Protein AF-A0A7M3M0I3-F1 (afdb_monomer_lite)

Secondary structure (DSSP, 8-state):
------SSHHHHHHHHHHHHHHHS-HHHHHHHHHHHHHHHHHHHHHHHHTT--HHHHHT-HHHHHHHHHHHHHHTTSHHHHHHHHHHHHTTT-HHHHHHHHHHHHHHHHH-TTS-HHHHHHHHHHHHHHHHHHHHHTGGGGGTT-HHHHHHHHHHHHHHHHHHT-

Foldseek 3Di:
DDDDDDPDPPPCVVVLVVLLCLLLPPLLLLLLLLLVLLLVLVVVVVVCPVPDDPVRVVPQPLVVQLVVVVVVQVVVVVLVVLLVVLCVVCVNPSNVLSVVLSVLLLCLLQPSPDDSVVSSVSSVVSSCSSNSSSSNSVSSCSRVDVVVSVVSSVVSSVVSVVSND

pLDDT: mean 85.31, std 12.97, range [36.69, 96.69]

Radius of gyration: 20.41 Å; chains: 1; bounding box: 64×30×73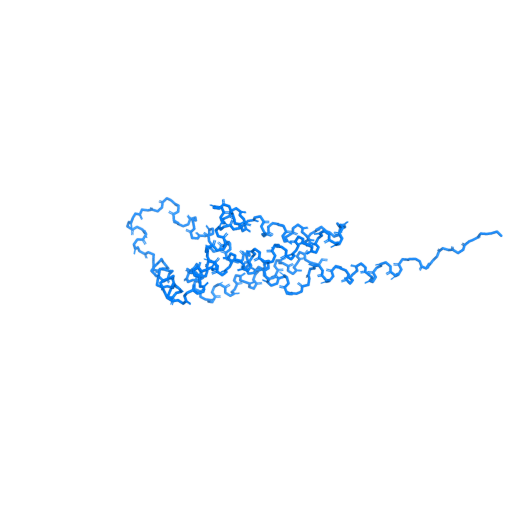 Å

Sequence (165 aa):
MSTGAGAADGFTSAADEAARRATVGTGSGFCHALGMAILMVAEWVRADLDGASAASLASRSYLKDMADRARALAETGWYRDVSELFEAISFDQPRAALWAAVFMALVVRLNRNGPHQVQRVISVAAAVYCVVGAVALLPYTAAPGEFVFLLLLAFCGGIVRAATR

Structure (mmCIF, N/CA/C/O backbone):
data_AF-A0A7M3M0I3-F1
#
_entry.id   AF-A0A7M3M0I3-F1
#
loop_
_atom_site.group_PDB
_atom_site.id
_atom_site.type_symbol
_atom_site.label_atom_id
_atom_site.label_alt_id
_atom_site.label_comp_id
_atom_site.label_asym_id
_atom_site.label_entity_id
_atom_site.label_seq_id
_atom_site.pdbx_PDB_ins_code
_atom_site.Cartn_x
_atom_site.Cartn_y
_atom_site.Cartn_z
_atom_site.occupancy
_atom_site.B_iso_or_equiv
_atom_site.auth_seq_id
_atom_site.auth_comp_id
_atom_site.auth_asym_id
_atom_site.auth_atom_id
_atom_site.pdbx_PDB_model_num
ATOM 1 N N . MET A 1 1 ? 42.727 -5.362 -45.893 1.00 36.69 1 MET A N 1
ATOM 2 C CA . MET A 1 1 ? 42.147 -6.352 -44.960 1.00 36.69 1 MET A CA 1
ATOM 3 C C . MET A 1 1 ? 41.782 -5.636 -43.670 1.00 36.69 1 MET A C 1
ATOM 5 O O . MET A 1 1 ? 42.665 -4.986 -43.139 1.00 36.69 1 MET A O 1
ATOM 9 N N . SER A 1 2 ? 40.517 -5.778 -43.246 1.00 41.91 2 SER A N 1
ATOM 10 C CA . SER A 1 2 ? 39.957 -5.634 -41.882 1.00 41.91 2 SER A CA 1
ATOM 11 C C . SER A 1 2 ? 40.182 -4.350 -41.070 1.00 41.91 2 SER A C 1
ATOM 13 O O . SER A 1 2 ? 41.303 -3.896 -40.938 1.00 41.91 2 SER A O 1
ATOM 15 N N . THR A 1 3 ? 39.219 -3.760 -40.359 1.00 43.78 3 THR A N 1
ATOM 16 C CA . THR A 1 3 ? 37.745 -3.859 -40.258 1.00 43.78 3 THR A CA 1
ATOM 17 C C . THR A 1 3 ? 37.350 -2.716 -39.319 1.00 43.78 3 THR A C 1
ATOM 19 O O . THR A 1 3 ? 37.989 -2.536 -38.285 1.00 43.78 3 THR A O 1
ATOM 22 N N . GLY A 1 4 ? 36.303 -1.963 -39.654 1.00 48.09 4 GLY A N 1
ATOM 23 C CA . GLY A 1 4 ? 35.670 -1.039 -38.717 1.00 48.09 4 GLY A CA 1
ATOM 24 C C . GLY A 1 4 ? 34.997 -1.784 -37.561 1.00 48.09 4 GLY A C 1
ATOM 25 O O . GLY A 1 4 ? 34.332 -2.792 -37.780 1.00 48.09 4 GLY A O 1
ATOM 26 N N . ALA A 1 5 ? 35.161 -1.267 -36.345 1.00 47.00 5 ALA A N 1
ATOM 27 C CA . ALA A 1 5 ? 34.377 -1.629 -35.167 1.00 47.00 5 ALA A CA 1
ATOM 28 C C . ALA A 1 5 ? 34.461 -0.468 -34.163 1.00 47.00 5 ALA A C 1
ATOM 30 O O . ALA A 1 5 ? 35.370 -0.407 -33.345 1.00 47.00 5 ALA A O 1
ATOM 31 N N . GLY A 1 6 ? 33.559 0.508 -34.279 1.00 44.25 6 GLY A N 1
ATOM 32 C CA . GLY A 1 6 ? 33.551 1.668 -33.378 1.00 44.25 6 GLY A CA 1
ATOM 33 C C . GLY A 1 6 ? 32.228 2.429 -33.305 1.00 44.25 6 GLY A C 1
ATOM 34 O O . GLY A 1 6 ? 32.227 3.583 -32.902 1.00 44.25 6 GLY A O 1
ATOM 35 N N . ALA A 1 7 ? 31.107 1.828 -33.720 1.00 46.00 7 ALA A N 1
ATOM 36 C CA . ALA A 1 7 ? 29.828 2.542 -33.837 1.00 46.00 7 ALA A CA 1
ATOM 37 C C . ALA A 1 7 ? 28.606 1.791 -33.265 1.00 46.00 7 ALA A C 1
ATOM 39 O O . ALA A 1 7 ? 27.478 2.183 -33.544 1.00 46.00 7 ALA A O 1
ATOM 40 N N . ALA A 1 8 ? 28.800 0.722 -32.481 1.00 49.06 8 ALA A N 1
ATOM 41 C CA . ALA A 1 8 ? 27.690 -0.091 -31.960 1.00 49.06 8 ALA A CA 1
ATOM 42 C C . ALA A 1 8 ? 27.250 0.261 -30.522 1.00 49.06 8 ALA A C 1
ATOM 44 O O . ALA A 1 8 ? 26.116 -0.036 -30.158 1.00 49.06 8 ALA A O 1
ATOM 45 N N . ASP A 1 9 ? 28.078 0.950 -29.729 1.00 50.94 9 ASP A N 1
ATOM 46 C CA . ASP A 1 9 ? 27.803 1.149 -28.292 1.00 50.94 9 ASP A CA 1
ATOM 47 C C . ASP A 1 9 ? 26.854 2.324 -27.975 1.00 50.94 9 ASP A C 1
ATOM 49 O O . ASP A 1 9 ? 26.324 2.430 -26.870 1.00 50.94 9 ASP A O 1
ATOM 53 N N . GLY A 1 10 ? 26.601 3.220 -28.936 1.00 48.44 10 GLY A N 1
ATOM 54 C CA . GLY A 1 10 ? 25.776 4.417 -28.714 1.00 48.44 10 GLY A CA 1
ATOM 55 C C . GLY A 1 10 ? 24.265 4.211 -28.887 1.00 48.44 10 GLY A C 1
ATOM 56 O O . GLY A 1 10 ? 23.476 4.949 -28.301 1.00 48.44 10 GLY A O 1
ATOM 57 N N . PHE A 1 11 ? 23.845 3.224 -29.686 1.00 47.19 11 PHE A N 1
ATOM 58 C CA . PHE A 1 11 ? 22.437 3.047 -30.071 1.00 47.19 11 PHE A CA 1
ATOM 59 C C . PHE A 1 11 ? 21.668 2.110 -29.126 1.00 47.19 11 PHE A C 1
ATOM 61 O O . PHE A 1 11 ? 20.494 2.347 -28.843 1.00 47.19 11 PHE A O 1
ATOM 68 N N . THR A 1 12 ? 22.340 1.093 -28.578 1.00 55.44 12 THR A N 1
ATOM 69 C CA . THR A 1 12 ? 21.809 0.202 -27.531 1.00 55.44 12 THR A CA 1
ATOM 70 C C . THR A 1 12 ? 21.541 0.974 -26.242 1.00 55.44 12 THR A C 1
ATOM 72 O O . THR A 1 12 ? 20.434 0.933 -25.722 1.00 55.44 12 THR A O 1
ATOM 75 N N . SER A 1 13 ? 22.483 1.822 -25.826 1.00 67.31 13 SER A N 1
ATOM 76 C CA . SER A 1 13 ? 22.368 2.701 -24.654 1.00 67.31 13 SER A CA 1
ATOM 77 C C . SER A 1 13 ? 21.064 3.518 -24.610 1.00 67.31 13 SER A C 1
ATOM 79 O O . SER A 1 13 ? 20.335 3.472 -23.621 1.00 67.31 13 SER A O 1
ATOM 81 N N . ALA A 1 14 ? 20.715 4.230 -25.687 1.00 72.50 14 ALA A N 1
ATOM 82 C CA . ALA A 1 14 ? 19.534 5.098 -25.695 1.00 72.50 14 ALA A CA 1
ATOM 83 C C . ALA A 1 14 ? 18.206 4.319 -25.752 1.00 72.50 14 ALA A C 1
ATOM 85 O O . ALA A 1 14 ? 17.223 4.727 -25.124 1.00 72.50 14 ALA A O 1
ATOM 86 N N . ALA A 1 15 ? 18.168 3.205 -26.490 1.00 70.44 15 ALA A N 1
ATOM 87 C CA . ALA A 1 15 ? 16.997 2.335 -26.574 1.00 70.44 15 ALA A CA 1
ATOM 88 C C . ALA A 1 15 ? 16.747 1.592 -25.250 1.00 70.44 15 ALA A C 1
ATOM 90 O O . ALA A 1 15 ? 15.603 1.533 -24.791 1.00 70.44 15 ALA A O 1
ATOM 91 N N . ASP A 1 16 ? 17.809 1.121 -24.596 1.00 70.56 16 ASP A N 1
ATOM 92 C CA . ASP A 1 16 ? 17.760 0.449 -23.294 1.00 70.56 16 ASP A CA 1
ATOM 93 C C . ASP A 1 16 ? 17.349 1.429 -22.182 1.00 70.56 16 ASP A C 1
ATOM 95 O O . ASP A 1 16 ? 16.512 1.115 -21.331 1.00 70.56 16 ASP A O 1
ATOM 99 N N . GLU A 1 17 ? 17.850 2.667 -22.224 1.00 73.75 17 GLU A N 1
ATOM 100 C CA . GLU A 1 17 ? 17.458 3.754 -21.318 1.00 73.75 17 GLU A CA 1
ATOM 101 C C . GLU A 1 17 ? 15.968 4.122 -21.487 1.00 73.75 17 GLU A C 1
ATOM 103 O O . GLU A 1 17 ? 15.247 4.311 -20.500 1.00 73.75 17 GLU A O 1
ATOM 108 N N . ALA A 1 18 ? 15.470 4.184 -22.727 1.00 74.38 18 ALA A N 1
ATOM 109 C CA . ALA A 1 18 ? 14.061 4.443 -23.024 1.00 74.38 18 ALA A CA 1
ATOM 110 C C . ALA A 1 18 ? 13.150 3.279 -22.589 1.00 74.38 18 ALA A C 1
ATOM 112 O O . ALA A 1 18 ? 12.114 3.508 -21.954 1.00 74.38 18 ALA A O 1
ATOM 113 N N . ALA A 1 19 ? 13.553 2.033 -22.857 1.00 69.25 19 ALA A N 1
ATOM 114 C CA . ALA A 1 19 ? 12.849 0.828 -22.418 1.00 69.25 19 ALA A CA 1
ATOM 115 C C . ALA A 1 19 ? 12.804 0.725 -20.884 1.00 69.25 19 ALA A C 1
ATOM 117 O O . ALA A 1 19 ? 11.769 0.377 -20.298 1.00 69.25 19 ALA A O 1
ATOM 118 N N . ARG A 1 20 ? 13.890 1.119 -20.212 1.00 73.31 20 ARG A N 1
ATOM 119 C CA . ARG A 1 20 ? 13.947 1.234 -18.755 1.00 73.31 20 ARG A CA 1
ATOM 120 C C . ARG A 1 20 ? 12.984 2.304 -18.252 1.00 73.31 20 ARG A C 1
ATOM 122 O O . ARG A 1 20 ? 12.140 1.991 -17.419 1.00 73.31 20 ARG A O 1
ATOM 129 N N . ARG A 1 21 ? 13.000 3.528 -18.792 1.00 74.69 21 ARG A N 1
ATOM 130 C CA . ARG A 1 21 ? 12.041 4.585 -18.394 1.00 74.69 21 ARG A CA 1
ATOM 131 C C . ARG A 1 21 ? 10.581 4.170 -18.569 1.00 74.69 21 ARG A C 1
ATOM 133 O O . ARG A 1 21 ? 9.755 4.535 -17.737 1.00 74.69 21 ARG A O 1
ATOM 140 N N . ALA A 1 22 ? 10.262 3.385 -19.596 1.00 70.06 22 ALA A N 1
ATOM 141 C CA . ALA A 1 22 ? 8.919 2.834 -19.785 1.00 70.06 22 ALA A CA 1
ATOM 142 C C . ALA A 1 22 ? 8.542 1.771 -18.729 1.00 70.06 22 ALA A C 1
ATOM 144 O O . ALA A 1 22 ? 7.363 1.593 -18.427 1.00 70.06 22 ALA A O 1
ATOM 145 N N . THR A 1 23 ? 9.531 1.080 -18.159 1.00 70.12 23 THR A N 1
ATOM 146 C CA . THR A 1 23 ? 9.371 0.004 -17.165 1.00 70.12 23 THR A CA 1
ATOM 147 C C . THR A 1 23 ? 9.271 0.532 -15.731 1.00 70.12 23 THR A C 1
ATOM 149 O O . THR A 1 23 ? 8.455 0.051 -14.943 1.00 70.12 23 THR A O 1
ATOM 152 N N . VAL A 1 24 ? 10.079 1.541 -15.392 1.00 71.75 24 VAL A N 1
ATOM 153 C CA . VAL A 1 24 ? 10.179 2.143 -14.046 1.00 71.75 24 VAL A CA 1
ATOM 154 C C . VAL A 1 24 ? 9.658 3.585 -13.998 1.00 71.75 24 VAL A C 1
ATOM 156 O O . VAL A 1 24 ? 10.045 4.375 -13.138 1.00 71.75 24 VAL A O 1
ATOM 159 N N . GLY A 1 25 ? 8.785 3.944 -14.940 1.00 75.31 25 GLY A N 1
ATOM 160 C CA . GLY A 1 25 ? 8.286 5.306 -15.112 1.00 75.31 25 GLY A CA 1
ATOM 161 C C . GLY A 1 25 ? 7.576 5.866 -13.877 1.00 75.31 25 GLY A C 1
ATOM 162 O O . GLY A 1 25 ? 7.069 5.122 -13.031 1.00 75.31 25 GLY A O 1
ATOM 163 N N . THR A 1 26 ? 7.496 7.198 -13.807 1.00 75.81 26 THR A N 1
ATOM 164 C CA . THR A 1 26 ? 6.997 7.968 -12.654 1.00 75.81 26 THR A CA 1
ATOM 165 C C . THR A 1 26 ? 5.638 7.487 -12.136 1.00 75.81 26 THR A C 1
ATOM 167 O O . THR A 1 26 ? 5.459 7.384 -10.926 1.00 75.81 26 THR A O 1
ATOM 170 N N . GLY A 1 27 ? 4.705 7.127 -13.029 1.00 80.19 27 GLY A N 1
ATOM 171 C CA . GLY A 1 27 ? 3.374 6.637 -12.645 1.00 80.19 27 GLY A CA 1
ATOM 172 C C . GLY A 1 27 ? 3.419 5.322 -11.861 1.00 80.19 27 GLY A C 1
ATOM 173 O O . GLY A 1 27 ? 2.867 5.234 -10.767 1.00 80.19 27 GLY A O 1
ATOM 174 N N . SER A 1 28 ? 4.150 4.322 -12.368 1.00 83.94 28 SER A N 1
ATOM 175 C CA . SER A 1 28 ? 4.347 3.053 -11.650 1.00 83.94 28 SER A CA 1
ATOM 176 C C . SER A 1 28 ? 5.087 3.268 -10.325 1.00 83.94 28 SER A C 1
ATOM 178 O O . SER A 1 28 ? 4.713 2.685 -9.315 1.00 83.94 28 SER A O 1
ATOM 180 N N . GLY A 1 29 ? 6.077 4.170 -10.299 1.00 87.31 29 GLY A N 1
ATOM 181 C CA . GLY A 1 29 ? 6.820 4.514 -9.086 1.00 87.31 29 GLY A CA 1
ATOM 182 C C . GLY A 1 29 ? 5.940 5.080 -7.978 1.00 87.31 29 GLY A C 1
ATOM 183 O O . GLY A 1 29 ? 6.068 4.661 -6.831 1.00 87.31 29 GLY A O 1
ATOM 184 N N . PHE A 1 30 ? 5.009 5.973 -8.319 1.00 90.94 30 PHE A N 1
ATOM 185 C CA . PHE A 1 30 ? 4.037 6.482 -7.354 1.00 90.94 30 PHE A CA 1
ATOM 186 C C . PHE A 1 30 ? 3.141 5.365 -6.804 1.00 90.94 30 PHE A C 1
ATOM 188 O O . PHE A 1 30 ? 2.974 5.263 -5.592 1.00 90.94 30 PHE A O 1
ATOM 195 N N . CYS A 1 31 ? 2.633 4.485 -7.674 1.00 93.44 31 CYS A N 1
ATOM 196 C CA . CYS A 1 31 ? 1.804 3.350 -7.261 1.00 93.44 31 CYS A CA 1
ATOM 197 C C . CYS A 1 31 ? 2.549 2.438 -6.277 1.00 93.44 31 CYS A C 1
ATOM 199 O O . CYS A 1 31 ? 2.008 2.065 -5.241 1.00 93.44 31 CYS A O 1
ATOM 201 N N . HIS A 1 32 ? 3.811 2.116 -6.563 1.00 93.94 32 HIS A N 1
ATOM 202 C CA . HIS A 1 32 ? 4.628 1.278 -5.684 1.00 93.94 32 HIS A CA 1
ATOM 203 C C . HIS A 1 32 ? 4.953 1.962 -4.355 1.00 93.94 32 HIS A C 1
ATOM 205 O O . HIS A 1 32 ? 4.922 1.305 -3.319 1.00 93.94 32 HIS A O 1
ATOM 211 N N . ALA A 1 33 ? 5.210 3.274 -4.360 1.00 94.44 33 ALA A N 1
ATOM 212 C CA . ALA A 1 33 ? 5.403 4.045 -3.133 1.00 94.44 33 ALA A CA 1
ATOM 213 C C . ALA A 1 33 ? 4.134 4.065 -2.270 1.00 94.44 33 ALA A C 1
ATOM 215 O O . ALA A 1 33 ? 4.219 3.893 -1.057 1.00 94.44 33 ALA A O 1
ATOM 216 N N . LEU A 1 34 ? 2.966 4.209 -2.899 1.00 95.12 34 LEU A N 1
ATOM 217 C CA . LEU A 1 34 ? 1.672 4.159 -2.226 1.00 95.12 34 LEU A CA 1
ATOM 218 C C . LEU A 1 34 ? 1.418 2.786 -1.586 1.00 95.12 34 LEU A C 1
ATOM 220 O O . LEU A 1 34 ? 1.085 2.714 -0.404 1.00 95.12 34 LEU A O 1
ATOM 224 N N . GLY A 1 35 ? 1.646 1.701 -2.333 1.00 94.12 35 GLY A N 1
ATOM 225 C CA . GLY A 1 35 ? 1.521 0.337 -1.810 1.00 94.12 35 GLY A CA 1
ATOM 226 C C . GLY A 1 35 ? 2.530 0.017 -0.701 1.00 94.12 35 GLY A C 1
ATOM 227 O O . GLY A 1 35 ? 2.210 -0.706 0.236 1.00 94.12 35 GLY A O 1
ATOM 228 N N . MET A 1 36 ? 3.734 0.587 -0.757 1.00 95.56 36 MET A N 1
ATOM 229 C CA . MET A 1 36 ? 4.721 0.453 0.316 1.00 95.56 36 MET A CA 1
ATOM 230 C C . MET A 1 36 ? 4.302 1.222 1.574 1.00 95.56 36 MET A C 1
ATOM 232 O O . MET A 1 36 ? 4.375 0.674 2.671 1.00 95.56 36 MET A O 1
ATOM 236 N N . ALA A 1 37 ? 3.825 2.460 1.426 1.00 96.12 37 ALA A N 1
ATOM 237 C CA . ALA A 1 37 ? 3.381 3.276 2.552 1.00 96.12 37 ALA A CA 1
ATOM 238 C C . ALA A 1 37 ? 2.210 2.613 3.289 1.00 96.12 37 ALA A C 1
ATOM 240 O O . ALA A 1 37 ? 2.256 2.469 4.510 1.00 96.12 37 ALA A O 1
ATOM 241 N N . ILE A 1 38 ? 1.191 2.144 2.560 1.00 95.50 38 ILE A N 1
ATOM 242 C CA . ILE A 1 38 ? 0.032 1.499 3.186 1.00 95.50 38 ILE A CA 1
ATOM 243 C C . ILE A 1 38 ? 0.397 0.161 3.846 1.00 95.50 38 ILE A C 1
ATOM 245 O O . ILE A 1 38 ? -0.114 -0.143 4.922 1.00 95.50 38 ILE A O 1
ATOM 249 N N . LEU A 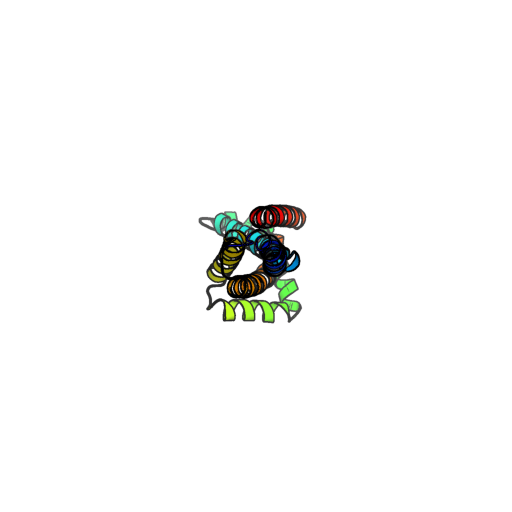1 39 ? 1.336 -0.596 3.264 1.00 95.62 39 LEU A N 1
ATOM 250 C CA . LEU A 1 39 ? 1.863 -1.825 3.856 1.00 95.62 39 LEU A CA 1
ATOM 251 C C . LEU A 1 39 ? 2.568 -1.546 5.188 1.00 95.62 39 LEU A C 1
ATOM 253 O O . LEU A 1 39 ? 2.333 -2.251 6.166 1.00 95.62 39 LEU A O 1
ATOM 257 N N . MET A 1 40 ? 3.402 -0.504 5.246 1.00 95.56 40 MET A N 1
ATOM 258 C CA . MET A 1 40 ? 4.095 -0.112 6.477 1.00 95.56 40 MET A CA 1
ATOM 259 C C . MET A 1 40 ? 3.115 0.301 7.576 1.00 95.56 40 MET A C 1
ATOM 261 O O . MET A 1 40 ? 3.295 -0.094 8.725 1.00 95.56 40 MET A O 1
ATOM 265 N N . VAL A 1 41 ? 2.061 1.047 7.232 1.00 94.81 41 VAL A N 1
ATOM 266 C CA . VAL A 1 41 ? 1.011 1.401 8.198 1.00 94.81 41 VAL A CA 1
ATOM 267 C C . VAL A 1 41 ? 0.271 0.155 8.679 1.00 94.81 41 VAL A C 1
ATOM 269 O O . VAL A 1 41 ? 0.078 -0.005 9.881 1.00 94.81 41 VAL A O 1
ATOM 272 N N . ALA A 1 42 ? -0.106 -0.748 7.771 1.00 93.75 42 ALA A N 1
ATOM 273 C CA . ALA A 1 42 ? -0.795 -1.984 8.129 1.00 93.75 42 ALA A CA 1
ATOM 274 C C . ALA A 1 42 ? 0.048 -2.876 9.055 1.00 93.75 42 ALA A C 1
ATOM 276 O O . ALA A 1 42 ? -0.470 -3.407 10.038 1.00 93.75 42 ALA A O 1
ATOM 277 N N . GLU A 1 43 ? 1.351 -3.003 8.792 1.00 95.19 43 GLU A N 1
ATOM 278 C CA . GLU A 1 43 ? 2.271 -3.756 9.652 1.00 95.19 43 GLU A CA 1
ATOM 279 C C . GLU A 1 43 ? 2.530 -3.061 10.991 1.00 95.19 43 GLU A C 1
ATOM 281 O O . GLU A 1 43 ? 2.629 -3.747 12.006 1.00 95.19 43 GLU A O 1
ATOM 286 N N . TRP A 1 44 ? 2.589 -1.727 11.025 1.00 93.62 44 TRP A N 1
ATOM 287 C CA . TRP A 1 44 ? 2.689 -0.977 12.278 1.00 93.62 44 TRP A CA 1
ATOM 288 C C . TRP A 1 44 ? 1.453 -1.186 13.155 1.00 93.62 44 TRP A C 1
ATOM 290 O O . TRP A 1 44 ? 1.601 -1.566 14.315 1.00 93.62 44 TRP A O 1
ATOM 300 N N . VAL A 1 45 ? 0.246 -1.023 12.594 1.00 92.00 45 VAL A N 1
ATOM 301 C CA . VAL A 1 45 ? -1.008 -1.298 13.315 1.00 92.00 45 VAL A CA 1
ATOM 302 C C . VAL A 1 45 ? -1.002 -2.738 13.817 1.00 92.00 45 VAL A C 1
ATOM 304 O O . VAL A 1 45 ? -1.264 -2.980 14.988 1.00 92.00 45 VAL A O 1
ATOM 307 N N . ARG A 1 46 ? -0.642 -3.709 12.971 1.00 91.06 46 ARG A N 1
ATOM 308 C CA . ARG A 1 46 ? -0.579 -5.117 13.381 1.00 91.06 46 ARG A CA 1
ATOM 309 C C . ARG A 1 46 ? 0.393 -5.335 14.542 1.00 91.06 46 ARG A C 1
ATOM 311 O O . ARG A 1 46 ? 0.040 -6.037 15.479 1.00 91.06 46 ARG A O 1
ATOM 318 N N . ALA A 1 47 ? 1.594 -4.765 14.476 1.00 90.06 47 ALA A N 1
ATOM 319 C CA . ALA A 1 47 ? 2.601 -4.898 15.525 1.00 90.06 47 ALA A CA 1
ATOM 320 C C . ALA A 1 47 ? 2.172 -4.230 16.841 1.00 90.06 47 ALA A C 1
ATOM 322 O O . ALA A 1 47 ? 2.488 -4.744 17.905 1.00 90.06 47 ALA A O 1
ATOM 323 N N . ASP A 1 48 ? 1.437 -3.119 16.775 1.00 89.00 48 ASP A N 1
ATOM 324 C CA . ASP A 1 48 ? 0.878 -2.453 17.955 1.00 89.00 48 ASP A CA 1
ATOM 325 C C . ASP A 1 48 ? -0.280 -3.252 18.582 1.00 89.00 48 ASP A C 1
ATOM 327 O O . ASP A 1 48 ? -0.446 -3.281 19.802 1.00 89.00 48 ASP A O 1
ATOM 331 N N . LEU A 1 49 ? -1.081 -3.931 17.758 1.00 88.94 49 LEU A N 1
ATOM 332 C CA . LEU A 1 49 ? -2.158 -4.805 18.226 1.00 88.94 49 LEU A CA 1
ATOM 333 C C . LEU A 1 49 ? -1.642 -6.133 18.799 1.00 88.94 49 LEU A C 1
ATOM 335 O O . LEU A 1 49 ? -2.310 -6.735 19.642 1.00 88.94 49 LEU A O 1
ATOM 339 N N . ASP A 1 50 ? -0.475 -6.594 18.356 1.00 90.06 50 ASP A N 1
ATOM 340 C CA . ASP A 1 50 ? 0.111 -7.859 18.788 1.00 90.06 50 ASP A CA 1
ATOM 341 C C . ASP A 1 50 ? 0.480 -7.810 20.283 1.00 90.06 50 ASP A C 1
ATOM 343 O O . ASP A 1 50 ? 1.245 -6.961 20.736 1.00 90.06 50 ASP A O 1
ATOM 347 N N . GLY A 1 51 ? -0.112 -8.701 21.083 1.00 76.88 51 GLY A N 1
ATOM 348 C CA . GLY A 1 51 ? 0.083 -8.737 22.539 1.00 76.88 51 GLY A CA 1
ATOM 349 C C . GLY A 1 51 ? -0.634 -7.637 23.339 1.00 76.88 51 GLY A C 1
ATOM 350 O O . GLY A 1 51 ? -0.440 -7.546 24.554 1.00 76.88 51 GLY A O 1
ATOM 351 N N . ALA A 1 52 ? -1.482 -6.816 22.711 1.00 83.88 52 ALA A N 1
ATOM 352 C CA . ALA A 1 52 ? -2.241 -5.780 23.405 1.00 83.88 52 ALA A CA 1
ATOM 353 C C . ALA A 1 52 ? -3.399 -6.351 24.248 1.00 83.88 52 ALA A C 1
ATOM 355 O O . ALA A 1 52 ? -4.184 -7.181 23.793 1.00 83.88 52 ALA A O 1
ATOM 356 N N . SER A 1 53 ? -3.568 -5.847 25.474 1.00 84.19 53 SER A N 1
ATOM 357 C CA . SER A 1 53 ? -4.737 -6.165 26.305 1.00 84.19 53 SER A CA 1
ATOM 358 C C . SER A 1 53 ? -5.985 -5.393 25.854 1.00 84.19 53 SER A C 1
ATOM 360 O O . SER A 1 53 ? -5.886 -4.306 25.285 1.00 84.19 53 SER A O 1
ATOM 362 N N . ALA A 1 54 ? -7.182 -5.897 26.179 1.00 76.88 54 ALA A N 1
ATOM 363 C CA . ALA A 1 54 ? -8.448 -5.229 25.849 1.00 76.88 54 ALA A CA 1
ATOM 364 C C . ALA A 1 54 ? -8.537 -3.786 26.395 1.00 76.88 54 ALA A C 1
ATOM 366 O O . ALA A 1 54 ? -9.020 -2.888 25.708 1.00 76.88 54 ALA A O 1
ATOM 367 N N . ALA A 1 55 ? -8.010 -3.542 27.601 1.00 77.25 55 ALA A N 1
ATOM 368 C CA . ALA A 1 55 ? -7.944 -2.203 28.188 1.00 77.25 55 ALA A CA 1
ATOM 369 C C . ALA A 1 55 ? -6.997 -1.271 27.409 1.00 77.25 55 ALA A C 1
ATOM 371 O O . ALA A 1 55 ? -7.306 -0.100 27.200 1.00 77.25 55 ALA A O 1
ATOM 372 N N . SER A 1 56 ? -5.866 -1.7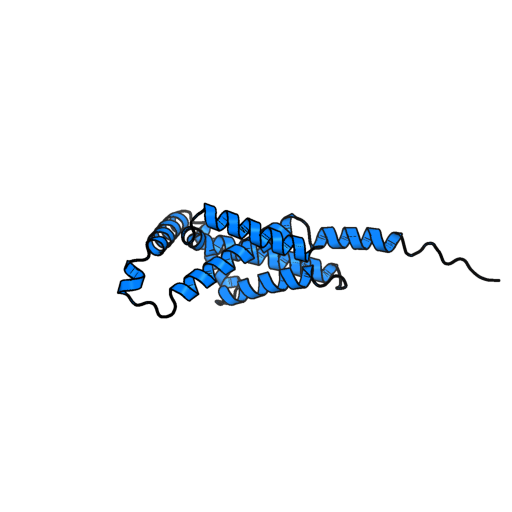99 26.931 1.00 79.94 56 SER A N 1
ATOM 373 C CA . SER A 1 56 ? -4.921 -1.059 26.090 1.00 79.94 56 SER A CA 1
ATOM 374 C C . SER A 1 56 ? -5.522 -0.731 24.717 1.00 79.94 56 SER A C 1
ATOM 376 O O . SER A 1 56 ? -5.359 0.384 24.226 1.00 79.94 56 SER A O 1
ATOM 378 N N . LEU A 1 57 ? -6.275 -1.652 24.110 1.00 80.69 57 LEU A N 1
ATOM 379 C CA . LEU A 1 57 ? -6.985 -1.410 22.848 1.00 80.69 57 LEU A CA 1
ATOM 380 C C . LEU A 1 57 ? -8.013 -0.280 22.970 1.00 80.69 57 LEU A C 1
ATOM 382 O O . LEU A 1 57 ? -8.046 0.599 22.115 1.00 80.69 57 LEU A O 1
ATOM 386 N N . ALA A 1 58 ? -8.786 -0.246 24.059 1.00 77.62 58 ALA A N 1
ATOM 387 C CA . ALA A 1 58 ? -9.790 0.795 24.290 1.00 77.62 58 ALA A CA 1
ATOM 388 C C . ALA A 1 58 ? -9.197 2.215 24.395 1.00 77.62 58 ALA A C 1
ATOM 390 O O . ALA A 1 58 ? -9.884 3.190 24.100 1.00 77.62 58 ALA A O 1
ATOM 391 N N . SER A 1 59 ? -7.924 2.340 24.789 1.00 81.31 59 SER A N 1
ATOM 392 C CA . SER A 1 59 ? -7.232 3.634 24.885 1.00 81.31 59 SER A CA 1
ATOM 393 C C . SER A 1 59 ? -6.676 4.171 23.557 1.00 81.31 59 SER A C 1
ATOM 395 O O . SER A 1 59 ? -6.262 5.328 23.494 1.00 81.31 59 SER A O 1
ATOM 397 N N . ARG A 1 60 ? -6.667 3.370 22.483 1.00 84.75 60 ARG A N 1
ATOM 398 C CA . ARG A 1 60 ? -6.117 3.769 21.179 1.00 84.75 60 ARG A CA 1
ATOM 399 C C . ARG A 1 60 ? -7.154 4.542 20.369 1.00 84.75 60 ARG A C 1
ATOM 401 O O . ARG A 1 60 ? -8.000 3.951 19.702 1.00 84.75 60 ARG A O 1
ATOM 408 N N . SER A 1 61 ? -7.059 5.870 20.381 1.00 86.62 61 SER A N 1
ATOM 409 C CA . SER A 1 61 ? -7.972 6.751 19.634 1.00 86.62 61 SER A CA 1
ATOM 410 C C . SER A 1 61 ? -7.996 6.456 18.132 1.00 86.62 61 SER A C 1
ATOM 412 O O . SER A 1 61 ? -9.058 6.473 17.520 1.00 86.62 61 SER A O 1
ATOM 414 N N . TYR A 1 62 ? -6.848 6.087 17.561 1.00 88.00 62 TYR A N 1
ATOM 415 C CA . TYR A 1 62 ? -6.712 5.829 16.131 1.00 88.00 62 TYR A CA 1
ATOM 416 C C . TYR A 1 62 ? -7.573 4.647 15.644 1.00 88.00 62 TYR A C 1
ATOM 418 O O . TYR A 1 62 ? -7.986 4.624 14.488 1.00 88.00 62 TYR A O 1
ATOM 426 N N . LEU A 1 63 ? -7.889 3.673 16.514 1.00 90.38 63 LEU A N 1
ATOM 427 C CA . LEU A 1 63 ? -8.764 2.546 16.164 1.00 90.38 63 LEU A CA 1
ATOM 428 C C . LEU A 1 63 ? -10.203 3.001 15.933 1.00 90.38 63 LEU A C 1
ATOM 430 O O . LEU A 1 63 ? -10.886 2.477 15.052 1.00 90.38 63 LEU A O 1
ATOM 434 N N . LYS A 1 64 ? -10.655 3.999 16.701 1.00 90.88 64 LYS A N 1
ATOM 435 C CA . LYS A 1 64 ? -11.952 4.635 16.481 1.00 90.88 64 LYS A CA 1
ATOM 436 C C . LYS A 1 64 ? -11.959 5.357 15.135 1.00 90.88 64 LYS A C 1
ATOM 438 O O . LYS A 1 64 ? -12.868 5.132 14.345 1.00 90.88 64 LYS A O 1
ATOM 443 N N . ASP A 1 65 ? -10.920 6.137 14.848 1.00 91.81 65 ASP A N 1
ATOM 444 C CA . ASP A 1 65 ? -10.815 6.893 13.595 1.00 91.81 65 ASP A CA 1
ATOM 445 C C . ASP A 1 65 ? -10.770 5.964 12.368 1.00 91.81 65 ASP A C 1
ATOM 447 O O . ASP A 1 65 ? -11.430 6.219 11.359 1.00 91.81 65 ASP A O 1
ATOM 451 N N . MET A 1 66 ? -10.057 4.835 12.470 1.00 93.12 66 MET A N 1
ATOM 452 C CA . MET A 1 66 ? -10.067 3.776 11.454 1.00 93.12 66 MET A CA 1
ATOM 453 C C . MET A 1 66 ? -11.468 3.187 11.255 1.00 93.12 66 MET A C 1
ATOM 455 O O . MET A 1 66 ? -11.905 3.028 10.115 1.00 93.12 66 MET A O 1
ATOM 459 N N . ALA A 1 67 ? -12.178 2.864 12.340 1.00 91.56 67 ALA A N 1
ATOM 460 C CA . ALA A 1 67 ? -13.521 2.290 12.272 1.00 91.56 67 ALA A CA 1
ATOM 461 C C . ALA A 1 67 ? -14.540 3.274 11.677 1.00 91.56 67 ALA A C 1
ATOM 463 O O . ALA A 1 67 ? -15.357 2.887 10.840 1.00 91.56 67 ALA A O 1
ATOM 464 N N . ASP A 1 68 ? -14.471 4.546 12.065 1.00 92.56 68 ASP A N 1
ATOM 465 C CA . ASP A 1 68 ? -15.344 5.595 11.543 1.00 92.56 68 ASP A CA 1
ATOM 466 C C . ASP A 1 68 ? -15.069 5.841 10.050 1.00 92.56 68 ASP A C 1
ATOM 468 O O . ASP A 1 68 ? -16.009 5.918 9.254 1.00 92.56 68 ASP A O 1
ATOM 472 N N . ARG A 1 69 ? -13.796 5.837 9.626 1.00 91.62 69 ARG A N 1
ATOM 473 C CA . ARG A 1 69 ? -13.430 5.925 8.201 1.00 91.62 69 ARG A CA 1
ATOM 474 C C . ARG A 1 69 ? -13.878 4.692 7.410 1.00 91.62 69 ARG A C 1
ATOM 476 O O . ARG A 1 69 ? -14.364 4.846 6.293 1.00 91.62 69 ARG A O 1
ATOM 483 N N . ALA A 1 70 ? -13.770 3.488 7.974 1.00 91.06 70 ALA A N 1
ATOM 484 C CA . ALA A 1 70 ? -14.259 2.266 7.332 1.00 91.06 70 ALA A CA 1
ATOM 485 C C . ALA A 1 70 ? -15.780 2.297 7.111 1.00 91.06 70 ALA A C 1
ATOM 487 O O . ALA A 1 70 ? -16.243 1.938 6.030 1.00 91.06 70 ALA A O 1
ATOM 488 N N . ARG A 1 71 ? -16.554 2.775 8.095 1.00 91.81 71 ARG A N 1
ATOM 489 C CA . ARG A 1 71 ? -18.011 2.946 7.960 1.00 91.81 71 ARG A CA 1
ATOM 490 C C . ARG A 1 71 ? -18.365 3.948 6.866 1.00 91.81 71 ARG A C 1
ATOM 492 O O . ARG A 1 71 ? -19.153 3.617 5.989 1.00 91.81 71 ARG A O 1
ATOM 499 N N . ALA A 1 72 ? -17.731 5.121 6.876 1.00 92.25 72 ALA A N 1
ATOM 500 C CA . ALA A 1 72 ? -17.964 6.146 5.861 1.00 92.25 72 ALA A CA 1
ATOM 501 C C . ALA A 1 72 ? -17.647 5.641 4.441 1.00 92.25 72 ALA A C 1
ATOM 503 O O . ALA A 1 72 ? -18.363 5.946 3.492 1.00 92.25 72 ALA A O 1
ATOM 504 N N . LEU A 1 73 ? -16.593 4.833 4.286 1.00 92.31 73 LEU A N 1
ATOM 505 C CA . LEU A 1 73 ? -16.245 4.223 3.002 1.00 92.31 73 LEU A CA 1
ATOM 506 C C . LEU A 1 73 ? -17.237 3.129 2.589 1.00 92.31 73 LEU A C 1
ATOM 508 O O . LEU A 1 73 ? -17.603 3.062 1.415 1.00 92.31 73 LEU A O 1
ATOM 512 N N . ALA A 1 74 ? -17.721 2.311 3.526 1.00 88.69 74 ALA A N 1
ATOM 513 C CA . ALA A 1 74 ? -18.701 1.263 3.244 1.00 88.69 74 ALA A CA 1
ATOM 514 C C . ALA A 1 74 ? -20.019 1.812 2.661 1.00 88.69 74 ALA A C 1
ATOM 516 O O . ALA A 1 74 ? -20.651 1.144 1.844 1.00 88.69 74 ALA A O 1
ATOM 517 N N . GLU A 1 75 ? -20.403 3.043 3.009 1.00 88.81 75 GLU A N 1
ATOM 518 C CA . GLU A 1 75 ? -21.600 3.713 2.477 1.00 88.81 75 GLU A CA 1
ATOM 519 C C . GLU A 1 75 ? -21.491 4.085 0.985 1.00 88.81 75 GLU A C 1
ATOM 521 O O . GLU A 1 75 ? -22.502 4.328 0.330 1.00 88.81 75 GLU A O 1
ATOM 526 N N . THR A 1 76 ? -20.283 4.101 0.411 1.00 85.88 76 THR A N 1
ATOM 527 C CA . THR A 1 76 ? -20.048 4.580 -0.965 1.00 85.88 76 THR A CA 1
ATOM 528 C C . THR A 1 76 ? -20.230 3.522 -2.060 1.00 85.88 76 THR A C 1
ATOM 530 O O . THR A 1 76 ? -20.172 3.853 -3.246 1.00 85.88 76 THR A O 1
ATOM 533 N N . GLY A 1 77 ? -20.448 2.253 -1.698 1.00 84.81 77 GLY A N 1
ATOM 534 C CA . GLY A 1 77 ? -20.634 1.128 -2.626 1.00 84.81 77 GLY A CA 1
ATOM 535 C C . GLY A 1 77 ? -19.347 0.667 -3.322 1.00 84.81 77 GLY A C 1
ATOM 536 O O . GLY A 1 77 ? -18.973 -0.493 -3.190 1.00 84.81 77 GLY A O 1
ATOM 537 N N . TRP A 1 78 ? -18.622 1.576 -3.983 1.00 92.25 78 TRP A N 1
ATOM 538 C CA . TRP A 1 78 ? -17.407 1.255 -4.748 1.00 92.25 78 TRP A CA 1
ATOM 539 C C . TRP A 1 78 ? -16.276 0.695 -3.875 1.00 92.25 78 TRP A C 1
ATOM 541 O O . TRP A 1 78 ? -15.497 -0.140 -4.329 1.00 92.25 78 TRP A O 1
ATOM 551 N N . TYR A 1 79 ? -16.172 1.148 -2.620 1.00 92.31 79 TYR A N 1
ATOM 552 C CA . TYR A 1 79 ? -15.127 0.690 -1.705 1.00 92.31 79 TYR A CA 1
ATOM 553 C C . TYR A 1 79 ? -15.258 -0.806 -1.414 1.00 92.31 79 TYR A C 1
ATOM 555 O O . TYR A 1 79 ? -14.258 -1.519 -1.426 1.00 92.31 79 TYR A O 1
ATOM 563 N N . ARG A 1 80 ? -16.495 -1.289 -1.227 1.00 90.75 80 ARG A N 1
ATOM 564 C CA . ARG A 1 80 ? -16.771 -2.714 -1.027 1.00 90.75 80 ARG A CA 1
ATOM 565 C C . ARG A 1 80 ? -16.294 -3.526 -2.228 1.00 90.75 80 ARG A C 1
ATOM 567 O O . ARG A 1 80 ? -15.564 -4.489 -2.036 1.00 90.75 80 ARG A O 1
ATOM 574 N N . ASP A 1 81 ? -16.634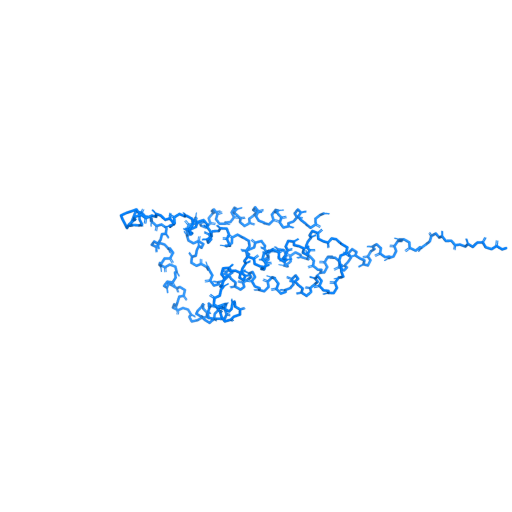 -3.091 -3.439 1.00 93.38 81 ASP A N 1
ATOM 575 C CA . ASP A 1 81 ? -16.258 -3.801 -4.665 1.00 93.38 81 ASP A CA 1
ATOM 576 C C . ASP A 1 81 ? -14.727 -3.899 -4.816 1.00 93.38 81 ASP A C 1
ATOM 578 O O . ASP A 1 81 ? -14.202 -4.932 -5.229 1.00 93.38 81 ASP A O 1
ATOM 582 N N . VAL A 1 82 ? -13.983 -2.849 -4.442 1.00 94.00 82 VAL A N 1
ATOM 583 C CA . VAL A 1 82 ? -12.510 -2.869 -4.476 1.00 94.00 82 VAL A CA 1
ATOM 584 C C . VAL A 1 82 ? -11.922 -3.761 -3.381 1.00 94.00 82 VAL A C 1
ATOM 586 O O . VAL A 1 82 ? -10.954 -4.475 -3.645 1.00 94.00 82 VAL A O 1
ATOM 589 N N . SER A 1 83 ? -12.483 -3.742 -2.171 1.00 91.56 83 SER A N 1
ATOM 590 C CA . SER A 1 83 ? -12.060 -4.629 -1.082 1.00 91.56 83 SER A CA 1
ATOM 591 C C . SER A 1 83 ? -12.291 -6.101 -1.431 1.00 91.56 83 SER A C 1
ATOM 593 O O . SER A 1 83 ? -11.362 -6.896 -1.310 1.00 91.56 83 SER A O 1
ATOM 595 N N . GLU A 1 84 ? -13.472 -6.448 -1.948 1.00 92.56 84 GLU A N 1
ATOM 596 C CA . GLU A 1 84 ? -13.804 -7.806 -2.402 1.00 92.56 84 GLU A CA 1
ATOM 597 C C . GLU A 1 84 ? -12.911 -8.243 -3.571 1.00 92.56 84 GLU A C 1
ATOM 599 O O . GLU A 1 84 ? -12.385 -9.357 -3.580 1.00 92.56 84 GLU A O 1
ATOM 604 N N . LEU A 1 85 ? -12.668 -7.350 -4.538 1.00 94.12 85 LEU A N 1
ATOM 605 C CA . LEU A 1 85 ? -11.721 -7.610 -5.620 1.00 94.12 85 LEU A CA 1
ATOM 606 C C . LEU A 1 85 ? -10.322 -7.895 -5.069 1.00 94.12 85 LEU A C 1
ATOM 608 O O . LEU A 1 85 ? -9.673 -8.831 -5.534 1.00 94.12 85 LEU A O 1
ATOM 612 N N . PHE A 1 86 ? -9.849 -7.098 -4.106 1.00 94.12 86 PHE A N 1
ATOM 613 C CA . PHE A 1 86 ? -8.526 -7.280 -3.522 1.00 94.12 86 PHE A CA 1
ATOM 614 C C . PHE A 1 86 ? -8.404 -8.619 -2.798 1.00 94.12 86 PHE A C 1
ATOM 616 O O . PHE A 1 86 ? -7.399 -9.304 -2.980 1.00 94.12 86 PHE A O 1
ATOM 623 N N . GLU A 1 87 ? -9.413 -9.017 -2.025 1.00 92.94 87 GLU A N 1
ATOM 624 C CA . GLU A 1 87 ? -9.463 -10.329 -1.373 1.00 92.94 87 GLU A CA 1
ATOM 625 C C . GLU A 1 87 ? -9.426 -11.466 -2.401 1.00 92.94 87 GLU A C 1
ATOM 627 O O . GLU A 1 87 ? -8.572 -12.354 -2.306 1.00 92.94 87 GLU A O 1
ATOM 632 N N . ALA A 1 88 ? -10.255 -11.377 -3.446 1.00 94.00 88 ALA A N 1
ATOM 633 C CA . ALA A 1 88 ? -10.340 -12.383 -4.499 1.00 94.00 88 ALA A CA 1
ATOM 634 C C . ALA A 1 88 ? -9.014 -12.564 -5.257 1.00 94.00 88 ALA A C 1
ATOM 636 O O . ALA A 1 88 ? -8.549 -13.691 -5.436 1.00 94.00 88 ALA A O 1
ATOM 637 N N . ILE A 1 89 ? -8.365 -11.470 -5.680 1.00 93.81 89 ILE A N 1
ATOM 638 C CA . ILE A 1 89 ? -7.074 -11.551 -6.391 1.00 93.81 89 ILE A CA 1
ATOM 639 C C . ILE A 1 89 ? -5.907 -11.900 -5.460 1.00 93.81 89 ILE A C 1
ATOM 641 O O . ILE A 1 89 ? -4.847 -12.305 -5.932 1.00 93.81 89 ILE A O 1
ATOM 645 N N . SER A 1 90 ? -6.087 -11.753 -4.146 1.00 92.88 90 SER A N 1
ATOM 646 C CA . SER A 1 90 ? -5.073 -12.087 -3.143 1.00 92.88 90 SER A CA 1
ATOM 647 C C . SER A 1 90 ? -5.200 -13.508 -2.597 1.00 92.88 90 SER A C 1
ATOM 649 O O . SER A 1 90 ? -4.414 -13.867 -1.720 1.00 92.88 90 SER A O 1
ATOM 651 N N . PHE A 1 91 ? -6.155 -14.308 -3.086 1.00 91.50 91 PHE A N 1
ATOM 652 C CA . PHE A 1 91 ? -6.414 -15.675 -2.616 1.00 91.50 91 PHE A CA 1
ATOM 653 C C . PHE A 1 91 ? -6.600 -15.746 -1.091 1.00 91.50 91 PHE A C 1
ATOM 655 O O . PHE A 1 91 ? -5.948 -16.548 -0.421 1.00 91.50 91 PHE A O 1
ATOM 662 N N . ASP A 1 92 ? -7.407 -14.835 -0.537 1.00 89.31 92 ASP A N 1
ATOM 663 C CA . ASP A 1 92 ? -7.646 -14.684 0.909 1.00 89.31 92 ASP A CA 1
ATOM 664 C C . ASP A 1 92 ? -6.382 -14.363 1.735 1.00 89.31 92 ASP A C 1
ATOM 666 O O . ASP A 1 92 ? -6.383 -14.407 2.967 1.00 89.31 92 ASP A O 1
ATOM 670 N N . GLN A 1 93 ? -5.282 -13.987 1.071 1.00 91.69 93 GLN A N 1
ATOM 671 C CA . GLN A 1 93 ? -4.021 -13.580 1.694 1.00 91.69 93 GLN A CA 1
ATOM 672 C C . GLN A 1 93 ? -3.614 -12.147 1.294 1.00 91.69 93 GLN A C 1
ATOM 674 O O . GLN A 1 93 ? -2.497 -11.935 0.805 1.00 91.69 93 GLN A O 1
ATOM 679 N N . PRO A 1 94 ? -4.461 -11.125 1.546 1.00 89.94 94 PRO A N 1
ATOM 680 C CA . PRO A 1 94 ? -4.222 -9.734 1.127 1.00 89.94 94 PRO A CA 1
ATOM 681 C C . PRO A 1 94 ? -2.875 -9.185 1.608 1.00 89.94 94 PRO A C 1
ATOM 683 O O . PRO A 1 94 ? -2.169 -8.476 0.889 1.00 89.94 94 PRO A O 1
ATOM 686 N N . ARG A 1 95 ? -2.462 -9.585 2.813 1.00 92.38 95 ARG A N 1
ATOM 687 C CA . ARG A 1 95 ? -1.158 -9.234 3.379 1.00 92.38 95 ARG A CA 1
ATOM 688 C C . ARG A 1 95 ? 0.005 -9.794 2.558 1.00 92.38 95 ARG A C 1
ATOM 690 O O . ARG A 1 95 ? 0.931 -9.055 2.231 1.00 92.38 95 ARG A O 1
ATOM 697 N N . ALA A 1 96 ? -0.014 -11.094 2.262 1.00 94.12 96 ALA A N 1
ATOM 698 C CA . ALA A 1 96 ? 1.062 -11.741 1.515 1.00 94.12 96 ALA A CA 1
ATOM 699 C C . ALA A 1 96 ? 1.129 -11.201 0.080 1.00 94.12 96 ALA A C 1
ATOM 701 O O . ALA A 1 96 ? 2.220 -10.934 -0.422 1.00 94.12 96 ALA A O 1
ATOM 702 N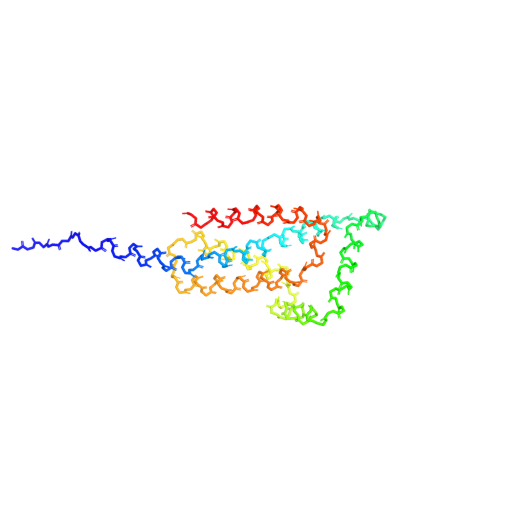 N . ALA A 1 97 ? -0.032 -10.957 -0.535 1.00 94.12 97 ALA A N 1
ATOM 703 C CA . ALA A 1 97 ? -0.139 -10.357 -1.859 1.00 94.12 97 ALA A CA 1
ATOM 704 C C . ALA A 1 97 ? 0.471 -8.946 -1.911 1.00 94.12 97 ALA A C 1
ATOM 706 O O . ALA A 1 97 ? 1.252 -8.650 -2.818 1.00 94.12 97 ALA A O 1
ATOM 707 N N . LEU A 1 98 ? 0.190 -8.090 -0.920 1.00 93.31 98 LEU A N 1
ATOM 708 C CA . LEU A 1 98 ? 0.754 -6.738 -0.876 1.00 93.31 98 LEU A CA 1
ATOM 709 C C . LEU A 1 98 ? 2.272 -6.747 -0.645 1.00 93.31 98 LEU A C 1
ATOM 711 O O . LEU A 1 98 ? 2.998 -6.020 -1.326 1.00 93.31 98 LEU A O 1
ATOM 715 N N . TRP A 1 99 ? 2.768 -7.610 0.249 1.00 96.69 99 TRP A N 1
ATOM 716 C CA . TRP A 1 99 ? 4.207 -7.839 0.414 1.00 96.69 99 TRP A CA 1
ATOM 717 C C . TRP A 1 99 ? 4.858 -8.285 -0.897 1.00 96.69 99 TRP A C 1
ATOM 719 O O . TRP A 1 99 ? 5.859 -7.702 -1.316 1.00 96.69 99 TRP A O 1
ATOM 729 N N . ALA A 1 100 ? 4.277 -9.279 -1.572 1.00 96.25 100 ALA A N 1
ATOM 730 C CA . ALA A 1 100 ? 4.777 -9.783 -2.845 1.00 96.25 100 ALA A CA 1
ATOM 731 C C . ALA A 1 100 ? 4.812 -8.681 -3.915 1.00 96.25 100 ALA A C 1
ATOM 733 O O . ALA A 1 100 ? 5.823 -8.527 -4.596 1.00 96.25 100 ALA A O 1
ATOM 734 N N . ALA A 1 101 ? 3.761 -7.866 -4.024 1.00 95.12 101 ALA A N 1
ATOM 735 C CA . ALA A 1 101 ? 3.708 -6.751 -4.967 1.00 95.12 101 ALA A CA 1
ATOM 736 C C . ALA A 1 101 ? 4.814 -5.715 -4.707 1.00 95.12 101 ALA A C 1
ATOM 738 O O . ALA A 1 101 ? 5.525 -5.323 -5.636 1.00 95.12 101 ALA A O 1
ATOM 739 N N . VAL A 1 102 ? 5.017 -5.316 -3.446 1.00 94.00 102 VAL A N 1
ATOM 740 C CA . VAL A 1 102 ? 6.072 -4.363 -3.065 1.00 94.00 102 VAL A CA 1
ATOM 741 C C . VAL A 1 102 ? 7.465 -4.942 -3.333 1.00 94.00 102 VAL A C 1
ATOM 743 O O . VAL A 1 102 ? 8.312 -4.255 -3.910 1.00 94.00 102 VAL A O 1
ATOM 746 N N . PHE A 1 103 ? 7.709 -6.213 -2.998 1.00 94.81 103 PHE A N 1
ATOM 747 C CA . PHE A 1 103 ? 8.984 -6.867 -3.306 1.00 94.81 103 PHE A CA 1
ATOM 748 C C . PHE A 1 103 ? 9.233 -6.968 -4.808 1.00 94.81 103 PHE A C 1
ATOM 750 O O . PHE A 1 103 ? 10.321 -6.628 -5.265 1.00 94.81 103 PHE A O 1
ATOM 757 N N . MET A 1 104 ? 8.232 -7.363 -5.594 1.00 93.38 104 MET A N 1
ATOM 758 C CA . MET A 1 104 ? 8.348 -7.436 -7.052 1.00 93.38 104 MET A CA 1
ATOM 759 C C . MET A 1 104 ? 8.648 -6.062 -7.662 1.00 93.38 104 MET A C 1
ATOM 761 O O . MET A 1 104 ? 9.501 -5.949 -8.544 1.00 93.38 104 MET A O 1
ATOM 765 N N . ALA A 1 105 ? 8.027 -4.997 -7.147 1.00 91.00 105 ALA A N 1
ATOM 766 C CA . ALA A 1 105 ? 8.312 -3.627 -7.563 1.00 91.00 105 ALA A CA 1
ATOM 767 C C . ALA A 1 105 ? 9.760 -3.192 -7.274 1.00 91.00 105 ALA A C 1
ATOM 769 O O . ALA A 1 105 ? 10.360 -2.476 -8.086 1.00 91.00 105 ALA A O 1
ATOM 770 N N . LEU A 1 106 ? 10.318 -3.612 -6.134 1.00 89.81 106 LEU A N 1
ATOM 771 C CA . LEU A 1 106 ? 11.714 -3.365 -5.767 1.00 89.81 106 LEU A CA 1
ATOM 772 C C . LEU A 1 106 ? 12.675 -4.196 -6.618 1.00 89.81 106 LEU A C 1
ATOM 774 O O . LEU A 1 106 ? 13.629 -3.646 -7.163 1.00 89.81 106 LEU A O 1
ATOM 778 N N . VAL A 1 107 ? 12.398 -5.489 -6.800 1.00 91.44 107 VAL A N 1
ATOM 779 C CA . VAL A 1 107 ? 13.206 -6.394 -7.630 1.00 91.44 107 VAL A CA 1
ATOM 780 C C . VAL A 1 107 ? 13.306 -5.873 -9.058 1.00 91.44 107 VAL A C 1
ATOM 782 O O . VAL A 1 107 ? 14.407 -5.811 -9.595 1.00 91.44 107 VAL A O 1
ATOM 785 N N . VAL A 1 108 ? 12.197 -5.437 -9.666 1.00 88.94 108 VAL A N 1
ATOM 786 C CA . VAL A 1 108 ? 12.223 -4.860 -11.020 1.00 88.94 108 VAL A CA 1
ATOM 787 C C . VAL A 1 108 ? 13.115 -3.619 -11.096 1.00 88.94 108 VAL A C 1
ATOM 789 O O . VAL A 1 108 ? 13.825 -3.436 -12.079 1.00 88.94 108 VAL A O 1
ATOM 792 N N . ARG A 1 109 ? 13.105 -2.770 -10.066 1.00 86.88 109 ARG A N 1
ATOM 793 C CA . ARG A 1 109 ? 13.899 -1.533 -10.047 1.00 86.88 109 ARG A CA 1
ATOM 794 C C . ARG A 1 109 ? 15.385 -1.776 -9.848 1.00 86.88 109 ARG A C 1
ATOM 796 O O . ARG A 1 109 ? 16.196 -1.164 -10.541 1.00 86.88 109 ARG A O 1
ATOM 803 N N . LEU A 1 110 ? 15.713 -2.692 -8.944 1.00 87.19 110 LEU A N 1
ATOM 804 C CA . LEU A 1 110 ? 17.086 -3.054 -8.611 1.00 87.19 110 LEU A CA 1
ATOM 805 C C . LEU A 1 110 ? 17.726 -3.947 -9.684 1.00 87.19 110 LEU A C 1
ATOM 807 O O . LEU A 1 110 ? 18.938 -3.901 -9.887 1.00 87.19 110 LEU A O 1
ATOM 811 N N . ASN A 1 111 ? 16.933 -4.740 -10.408 1.00 86.50 111 ASN A N 1
ATOM 812 C CA . ASN A 1 111 ? 17.434 -5.605 -11.467 1.00 86.50 111 ASN A CA 1
ATOM 813 C C . ASN A 1 111 ? 17.624 -4.827 -12.778 1.00 86.50 111 ASN A C 1
ATOM 815 O O . ASN A 1 111 ? 16.753 -4.811 -13.641 1.00 86.50 111 ASN A O 1
ATOM 819 N N . ARG A 1 112 ? 18.784 -4.197 -12.968 1.00 78.81 112 ARG A N 1
ATOM 820 C CA . ARG A 1 112 ? 19.046 -3.384 -14.170 1.00 78.81 112 ARG A CA 1
ATOM 821 C C . ARG A 1 112 ? 19.156 -4.190 -15.473 1.00 78.81 112 ARG A C 1
ATOM 823 O O . ARG A 1 112 ? 18.871 -3.642 -16.529 1.00 78.81 112 ARG A O 1
ATOM 830 N N . ASN A 1 113 ? 19.540 -5.463 -15.394 1.00 82.00 113 ASN A N 1
ATOM 831 C CA . ASN A 1 113 ? 19.925 -6.275 -16.558 1.00 82.00 113 ASN A CA 1
ATOM 832 C C . ASN A 1 113 ? 18.865 -7.316 -16.958 1.00 82.00 113 ASN A C 1
ATOM 834 O O . ASN A 1 113 ? 19.140 -8.204 -17.762 1.00 82.00 113 ASN A O 1
ATOM 838 N N . GLY A 1 114 ? 17.675 -7.274 -16.356 1.00 81.12 114 GLY A N 1
ATOM 839 C CA . GLY A 1 114 ? 16.623 -8.238 -16.663 1.00 81.12 114 GLY A CA 1
ATOM 840 C C . GLY A 1 114 ? 15.894 -7.932 -17.981 1.00 81.12 114 GLY A C 1
ATOM 841 O O . GLY A 1 114 ? 15.926 -6.802 -18.467 1.00 81.12 114 GLY A O 1
ATOM 842 N N . PRO A 1 115 ? 15.178 -8.917 -18.556 1.00 86.38 115 PRO A N 1
ATOM 843 C CA . PRO A 1 115 ? 14.440 -8.723 -19.801 1.00 86.38 115 PRO A CA 1
ATOM 844 C C . PRO A 1 115 ? 13.361 -7.638 -19.664 1.00 86.38 115 PRO A C 1
ATOM 846 O O . PRO A 1 115 ? 12.413 -7.790 -18.889 1.00 86.38 115 PRO A O 1
ATOM 849 N N . HIS A 1 116 ? 13.462 -6.567 -20.458 1.00 83.44 116 HIS A N 1
ATOM 850 C CA . HIS A 1 116 ? 12.588 -5.390 -20.352 1.00 83.44 116 HIS A CA 1
ATOM 851 C C . HIS A 1 116 ? 11.090 -5.714 -20.435 1.00 83.44 116 HIS A C 1
ATOM 853 O O . HIS A 1 116 ? 10.292 -5.146 -19.693 1.00 83.44 116 HIS A O 1
ATOM 859 N N . GLN A 1 117 ? 10.688 -6.642 -21.310 1.00 84.69 117 GLN A N 1
ATOM 860 C CA . GLN A 1 117 ? 9.276 -7.015 -21.458 1.00 84.69 117 GLN A CA 1
ATOM 861 C C . GLN A 1 117 ? 8.717 -7.646 -20.176 1.00 84.69 117 GLN A C 1
ATOM 863 O O . GLN A 1 117 ? 7.658 -7.240 -19.700 1.00 84.69 117 GLN A O 1
ATOM 868 N N . VAL A 1 118 ? 9.458 -8.584 -19.581 1.00 87.00 118 VAL A N 1
ATOM 869 C CA . VAL A 1 118 ? 9.065 -9.265 -18.339 1.00 87.00 118 VAL A CA 1
ATOM 870 C C . VAL A 1 118 ? 9.018 -8.270 -17.183 1.00 87.00 118 VAL A C 1
ATOM 872 O O . VAL A 1 118 ? 8.041 -8.225 -16.439 1.00 87.00 118 VAL A O 1
ATOM 875 N N . GLN A 1 119 ? 10.032 -7.412 -17.069 1.00 89.38 119 GLN A N 1
ATOM 876 C CA . GLN A 1 119 ? 10.074 -6.383 -16.035 1.00 89.38 119 GLN A CA 1
ATOM 877 C C . GLN A 1 119 ? 8.921 -5.390 -16.143 1.00 89.38 119 GLN A C 1
ATOM 879 O O . GLN A 1 119 ? 8.351 -5.007 -15.124 1.00 89.38 119 GLN A O 1
ATOM 884 N N . ARG A 1 120 ? 8.541 -4.994 -17.362 1.00 88.19 120 ARG A N 1
ATOM 885 C CA . ARG A 1 120 ? 7.404 -4.098 -17.582 1.00 88.19 120 ARG A CA 1
ATOM 886 C C . ARG A 1 120 ? 6.098 -4.742 -17.137 1.00 88.19 120 ARG A C 1
ATOM 888 O O . ARG A 1 120 ? 5.333 -4.097 -16.427 1.00 88.19 120 ARG A O 1
ATOM 895 N N . VAL A 1 121 ? 5.864 -6.002 -17.504 1.00 90.44 121 VAL A N 1
ATOM 896 C CA . VAL A 1 121 ? 4.666 -6.745 -17.079 1.00 90.44 121 VAL A CA 1
ATOM 897 C C . VAL A 1 121 ? 4.620 -6.866 -15.557 1.00 90.44 121 VAL A C 1
ATOM 899 O O . VAL A 1 121 ? 3.604 -6.527 -14.956 1.00 90.44 121 VAL A O 1
ATOM 902 N N . ILE A 1 122 ? 5.729 -7.259 -14.922 1.00 91.88 122 ILE A N 1
ATOM 903 C CA . ILE A 1 122 ? 5.811 -7.376 -13.460 1.00 91.88 122 ILE A CA 1
ATOM 904 C C . ILE A 1 122 ? 5.603 -6.016 -12.783 1.00 91.88 122 ILE A C 1
ATOM 906 O O . ILE A 1 122 ? 4.858 -5.930 -11.812 1.00 91.88 122 ILE A O 1
ATOM 910 N N . SER A 1 123 ? 6.218 -4.948 -13.295 1.00 91.75 123 SER A N 1
ATOM 911 C CA . SER A 1 123 ? 6.084 -3.589 -12.755 1.00 91.75 123 SER A CA 1
ATOM 912 C C . SER A 1 123 ? 4.633 -3.115 -12.783 1.00 91.75 123 SER A C 1
ATOM 914 O O . SER A 1 123 ? 4.128 -2.608 -11.780 1.00 91.75 123 SER A O 1
ATOM 916 N N . VAL A 1 124 ? 3.950 -3.322 -13.914 1.00 91.88 124 VAL A N 1
ATOM 917 C CA . VAL A 1 124 ? 2.537 -2.964 -14.085 1.00 91.88 124 VAL A CA 1
ATOM 918 C C . VAL A 1 124 ? 1.654 -3.806 -13.171 1.00 91.88 124 VAL A C 1
ATOM 920 O O . VAL A 1 124 ? 0.839 -3.239 -12.451 1.00 91.88 124 VAL A O 1
ATOM 923 N N . ALA A 1 125 ? 1.846 -5.127 -13.131 1.00 93.38 125 ALA A N 1
ATOM 924 C CA . ALA A 1 125 ? 1.088 -6.006 -12.243 1.00 93.38 125 ALA A CA 1
ATOM 925 C C . ALA A 1 125 ? 1.265 -5.595 -10.773 1.00 93.38 125 ALA A C 1
ATOM 927 O O . ALA A 1 125 ? 0.284 -5.360 -10.073 1.00 93.38 125 ALA A O 1
ATOM 928 N N . ALA A 1 126 ? 2.507 -5.398 -10.326 1.00 94.12 126 ALA A N 1
ATOM 929 C CA . ALA A 1 126 ? 2.804 -4.917 -8.981 1.00 94.12 126 ALA A CA 1
ATOM 930 C C . ALA A 1 126 ? 2.172 -3.544 -8.703 1.00 94.12 126 ALA A C 1
ATOM 932 O O . ALA A 1 126 ? 1.667 -3.320 -7.609 1.00 94.12 126 ALA A O 1
ATOM 933 N N . ALA A 1 127 ? 2.153 -2.630 -9.681 1.00 93.75 127 ALA A N 1
ATOM 934 C CA . ALA A 1 127 ? 1.528 -1.317 -9.517 1.00 93.75 127 ALA A CA 1
ATOM 935 C C . ALA A 1 127 ? 0.012 -1.441 -9.314 1.00 93.75 127 ALA A C 1
ATOM 937 O O . ALA A 1 127 ? -0.531 -0.779 -8.432 1.00 93.75 127 ALA A O 1
ATOM 938 N N . VAL A 1 128 ? -0.646 -2.322 -10.075 1.00 93.94 128 VAL A N 1
ATOM 939 C CA . VAL A 1 128 ? -2.076 -2.620 -9.918 1.00 93.94 128 VAL A CA 1
ATOM 940 C C . VAL A 1 128 ? -2.359 -3.199 -8.536 1.00 93.94 128 VAL A C 1
ATOM 942 O O . VAL A 1 128 ? -3.253 -2.695 -7.869 1.00 93.94 128 VAL A O 1
ATOM 945 N N . TYR A 1 129 ? -1.577 -4.173 -8.059 1.00 94.06 129 TYR A N 1
ATOM 946 C CA . TYR A 1 129 ? -1.736 -4.715 -6.701 1.00 94.06 129 TYR A CA 1
ATOM 947 C C . TYR A 1 129 ? -1.480 -3.669 -5.610 1.00 94.06 129 TYR A C 1
ATOM 949 O O . TYR A 1 129 ? -2.182 -3.650 -4.603 1.00 94.06 129 TYR A O 1
ATOM 957 N N . CYS A 1 130 ? -0.501 -2.782 -5.798 1.00 95.56 130 CYS A N 1
ATOM 958 C CA . CYS A 1 130 ? -0.223 -1.705 -4.854 1.00 95.56 130 CYS A CA 1
ATOM 959 C C . CYS A 1 130 ? -1.373 -0.691 -4.769 1.00 95.56 130 CYS A C 1
ATOM 961 O O . CYS A 1 130 ? -1.721 -0.286 -3.665 1.00 95.56 130 CYS A O 1
ATOM 963 N N . VAL A 1 131 ? -1.969 -0.290 -5.899 1.00 95.38 131 VAL A N 1
ATOM 964 C CA . VAL A 1 131 ? -3.152 0.597 -5.923 1.00 95.38 131 VAL A CA 1
ATOM 965 C C . VAL A 1 131 ? -4.363 -0.137 -5.353 1.00 95.38 131 VAL A C 1
ATOM 967 O O . VAL A 1 131 ? -4.963 0.344 -4.401 1.00 95.38 131 VAL A O 1
ATOM 970 N N . VAL A 1 132 ? -4.608 -1.333 -5.891 1.00 94.88 132 VAL A N 1
ATOM 971 C CA . VAL A 1 132 ? -5.287 -2.491 -5.300 1.00 94.88 132 VAL A CA 1
ATOM 972 C C . VAL A 1 132 ? -5.523 -2.400 -3.789 1.00 94.88 132 VAL A C 1
ATOM 974 O O . VAL A 1 132 ? -6.527 -1.920 -3.259 1.00 94.88 132 VAL A O 1
ATOM 977 N N . GLY A 1 133 ? -4.466 -2.830 -3.101 1.00 94.06 133 GLY A N 1
ATOM 978 C CA . GLY A 1 133 ? -4.372 -2.890 -1.658 1.00 94.06 133 GLY A CA 1
ATOM 979 C C . GLY A 1 133 ? -4.386 -1.521 -0.994 1.00 94.06 133 GLY A C 1
ATOM 980 O O . GLY A 1 133 ? -4.974 -1.403 0.070 1.00 94.06 133 GLY A O 1
ATOM 981 N N . ALA A 1 134 ? -3.810 -0.471 -1.591 1.00 93.50 134 ALA A N 1
ATOM 982 C CA . ALA A 1 134 ? -3.870 0.866 -0.996 1.00 93.50 134 ALA A CA 1
ATOM 983 C C . ALA A 1 134 ? -5.294 1.397 -0.880 1.00 93.50 134 ALA A C 1
ATOM 985 O O . ALA A 1 134 ? -5.640 1.999 0.135 1.00 93.50 134 ALA A O 1
ATOM 986 N N . VAL A 1 135 ? -6.116 1.139 -1.894 1.00 94.19 135 VAL A N 1
ATOM 987 C CA . VAL A 1 135 ? -7.529 1.490 -1.873 1.00 94.19 135 VAL A CA 1
ATOM 988 C C . VAL A 1 135 ? -8.276 0.611 -0.870 1.00 94.19 135 VAL A C 1
ATOM 990 O O . VAL A 1 135 ? -8.966 1.145 -0.006 1.00 94.19 135 VAL A O 1
ATOM 993 N N . ALA A 1 136 ? -8.079 -0.710 -0.909 1.00 93.19 136 ALA A N 1
ATOM 994 C CA . ALA A 1 136 ? -8.724 -1.645 0.020 1.00 93.19 136 ALA A CA 1
ATOM 995 C C . ALA A 1 136 ? -8.330 -1.430 1.498 1.00 93.19 136 ALA A C 1
ATOM 997 O O . ALA A 1 136 ? -9.063 -1.827 2.399 1.00 93.19 136 ALA A O 1
ATOM 998 N N . LEU A 1 137 ? -7.181 -0.799 1.758 1.00 92.75 137 LEU A N 1
ATOM 999 C CA . LEU A 1 137 ? -6.665 -0.492 3.094 1.00 92.75 137 LEU A CA 1
ATOM 1000 C C . LEU A 1 137 ? -6.796 0.997 3.452 1.00 92.75 137 LEU A C 1
ATOM 1002 O O . LEU A 1 137 ? -6.218 1.428 4.447 1.00 92.75 137 LEU A O 1
ATOM 1006 N N . LEU A 1 138 ? -7.577 1.794 2.712 1.00 92.62 138 LEU A N 1
ATOM 1007 C CA . LEU A 1 138 ? -7.783 3.221 3.003 1.00 92.62 138 LEU A CA 1
ATOM 1008 C C . LEU A 1 138 ? -8.096 3.549 4.474 1.00 92.62 138 LEU A C 1
ATOM 1010 O O . LEU A 1 138 ? -7.554 4.549 4.959 1.00 92.62 138 LEU A O 1
ATOM 1014 N N . PRO A 1 139 ? -8.889 2.757 5.227 1.00 92.88 139 PRO A N 1
ATOM 1015 C CA . PRO A 1 139 ? -9.122 3.019 6.646 1.00 92.88 139 PRO A CA 1
ATOM 1016 C C . PRO A 1 139 ? -7.837 3.112 7.474 1.00 92.88 139 PRO A C 1
ATOM 1018 O O . PRO A 1 139 ? -7.764 3.937 8.380 1.00 92.88 139 PRO A O 1
ATOM 1021 N N . TYR A 1 140 ? -6.791 2.352 7.126 1.00 90.88 140 TYR A N 1
ATOM 1022 C CA . TYR A 1 140 ? -5.505 2.372 7.831 1.00 90.88 140 TYR A CA 1
ATOM 1023 C C . TYR A 1 140 ? -4.810 3.734 7.759 1.00 90.88 140 TYR A C 1
ATOM 1025 O O . TYR A 1 140 ? -4.049 4.071 8.660 1.00 90.88 140 TYR A O 1
ATOM 1033 N N . THR A 1 141 ? -5.102 4.564 6.752 1.00 90.19 141 THR A N 1
ATOM 1034 C CA . THR A 1 141 ? -4.539 5.925 6.657 1.00 90.19 141 THR A CA 1
ATOM 1035 C C . THR A 1 141 ? -4.969 6.839 7.806 1.00 90.19 141 THR A C 1
ATOM 1037 O O . THR A 1 141 ? -4.259 7.795 8.115 1.00 90.19 141 THR A O 1
ATOM 1040 N N . ALA A 1 142 ? -6.094 6.542 8.468 1.00 89.00 142 ALA A N 1
ATOM 1041 C CA . ALA A 1 142 ? -6.523 7.271 9.658 1.00 89.00 142 ALA A CA 1
ATOM 1042 C C . ALA A 1 142 ? -5.602 7.012 10.860 1.00 89.00 142 ALA A C 1
ATOM 1044 O O . ALA A 1 142 ? -5.515 7.854 11.746 1.00 89.00 142 ALA A O 1
ATOM 1045 N N . ALA A 1 143 ? -4.886 5.882 10.875 1.00 88.06 143 ALA A N 1
ATOM 1046 C CA . ALA A 1 143 ? -4.124 5.443 12.032 1.00 88.06 143 ALA A CA 1
ATOM 1047 C C . ALA A 1 143 ? -2.928 6.361 12.381 1.00 88.06 143 ALA A C 1
ATOM 1049 O O . ALA A 1 143 ? -2.838 6.822 13.518 1.00 88.06 143 ALA A O 1
ATOM 1050 N N . PRO A 1 144 ? -2.028 6.690 11.431 1.00 86.25 144 PRO A N 1
ATOM 1051 C CA . PRO A 1 144 ? -0.945 7.644 11.675 1.00 86.25 144 PRO A CA 1
ATOM 1052 C C . PRO A 1 144 ? -1.397 9.115 11.561 1.00 86.25 144 PRO A C 1
ATOM 1054 O O . PRO A 1 144 ? -0.653 10.017 11.944 1.00 86.25 144 PRO A O 1
ATOM 1057 N N . GLY A 1 145 ? -2.590 9.371 11.013 1.00 84.12 145 GLY A N 1
ATOM 1058 C CA . GLY A 1 145 ? -3.048 10.697 10.599 1.00 84.12 145 GLY A CA 1
ATOM 1059 C C . GLY A 1 145 ? -2.511 11.119 9.223 1.00 84.12 145 GLY A C 1
ATOM 1060 O O . GLY A 1 145 ? -1.471 10.652 8.753 1.00 84.12 145 GLY A O 1
ATOM 1061 N N . GLU A 1 146 ? -3.225 12.032 8.560 1.00 85.88 146 GLU A N 1
ATOM 1062 C CA . GLU A 1 146 ? -2.981 12.386 7.150 1.00 85.88 146 GLU A CA 1
ATOM 1063 C C . GLU A 1 146 ? -1.585 12.972 6.913 1.00 85.88 146 GLU A C 1
ATOM 1065 O O . GLU A 1 146 ? -0.903 12.592 5.964 1.00 85.88 146 GLU A O 1
ATOM 1070 N N . PHE A 1 147 ? -1.115 13.846 7.806 1.00 87.81 147 PHE A N 1
ATOM 1071 C CA . PHE A 1 147 ? 0.212 14.452 7.686 1.00 87.81 147 PHE A CA 1
ATOM 1072 C C . PHE A 1 147 ? 1.338 13.411 7.766 1.00 87.81 147 PHE A C 1
ATOM 1074 O O . PHE A 1 147 ? 2.250 13.410 6.939 1.00 87.81 147 PHE A O 1
ATOM 1081 N N . VAL A 1 148 ? 1.261 12.491 8.730 1.00 90.38 148 VAL A N 1
ATOM 1082 C CA . VAL A 1 148 ? 2.268 11.435 8.900 1.00 90.38 148 VAL A CA 1
ATOM 1083 C C . VAL A 1 148 ? 2.217 10.459 7.728 1.00 90.38 148 VAL A C 1
ATOM 1085 O O . VAL A 1 148 ? 3.266 10.052 7.230 1.00 90.38 148 VAL A O 1
ATOM 1088 N N . PHE A 1 149 ? 1.021 10.138 7.227 1.00 91.62 149 PHE A N 1
ATOM 1089 C CA . PHE A 1 149 ? 0.876 9.326 6.023 1.00 91.62 149 PHE A CA 1
ATOM 1090 C C . PHE A 1 149 ? 1.534 9.984 4.801 1.00 91.62 149 PHE A C 1
ATOM 1092 O O . PHE A 1 149 ? 2.241 9.311 4.054 1.00 91.62 149 PHE A O 1
ATOM 1099 N N . LEU A 1 150 ? 1.375 11.298 4.615 1.00 92.06 150 LEU A N 1
ATOM 1100 C CA . LEU A 1 150 ? 2.028 12.029 3.523 1.00 92.06 150 LEU A CA 1
ATOM 1101 C C . LEU A 1 150 ? 3.557 12.037 3.655 1.00 92.06 150 LEU A C 1
ATOM 1103 O O . LEU A 1 150 ? 4.253 11.858 2.653 1.00 92.06 150 LEU A O 1
ATOM 1107 N N . LEU A 1 151 ? 4.091 12.195 4.871 1.00 93.50 151 LEU A N 1
ATOM 1108 C CA . LEU A 1 151 ? 5.532 12.079 5.118 1.00 93.50 151 LEU A CA 1
ATOM 1109 C C . LEU A 1 151 ? 6.047 10.672 4.798 1.00 93.50 151 LEU A C 1
ATOM 1111 O O . LEU A 1 151 ? 7.082 10.528 4.145 1.00 93.50 151 LEU A O 1
ATOM 1115 N N . LEU A 1 152 ? 5.311 9.639 5.208 1.00 93.88 152 LEU A N 1
ATOM 1116 C CA . LEU A 1 152 ? 5.646 8.252 4.907 1.00 93.88 152 LEU A CA 1
ATOM 1117 C C . LEU A 1 152 ? 5.604 7.983 3.398 1.00 93.88 152 LEU A C 1
ATOM 1119 O O . LEU A 1 152 ? 6.520 7.371 2.857 1.00 93.88 152 LEU A O 1
ATOM 1123 N N . LEU A 1 153 ? 4.594 8.500 2.698 1.00 94.19 153 LEU A N 1
ATOM 1124 C CA . LEU A 1 153 ? 4.492 8.405 1.246 1.00 94.19 153 LEU A CA 1
ATOM 1125 C C . LEU A 1 153 ? 5.674 9.093 0.551 1.00 94.19 153 LEU A C 1
ATOM 1127 O O . LEU A 1 153 ? 6.242 8.534 -0.388 1.00 94.19 153 LEU A O 1
ATOM 1131 N N . ALA A 1 154 ? 6.082 10.274 1.024 1.00 93.19 154 ALA A N 1
ATOM 1132 C CA . ALA A 1 154 ? 7.259 10.971 0.512 1.00 93.19 154 ALA A CA 1
ATOM 1133 C C . ALA A 1 154 ? 8.544 10.160 0.748 1.00 93.19 154 ALA A C 1
ATOM 1135 O O . ALA A 1 154 ? 9.376 10.045 -0.157 1.00 93.19 154 ALA A O 1
ATOM 1136 N N . PHE A 1 155 ? 8.682 9.542 1.923 1.00 95.69 155 PHE A N 1
ATOM 1137 C CA . PHE A 1 155 ? 9.798 8.658 2.253 1.00 95.69 155 PHE A CA 1
ATOM 1138 C C . PHE A 1 155 ? 9.840 7.415 1.348 1.00 95.69 155 PHE A C 1
ATOM 1140 O O . PHE A 1 155 ? 10.866 7.151 0.716 1.00 95.69 155 PHE A O 1
ATOM 1147 N N . CYS A 1 156 ? 8.721 6.703 1.190 1.00 93.88 156 CY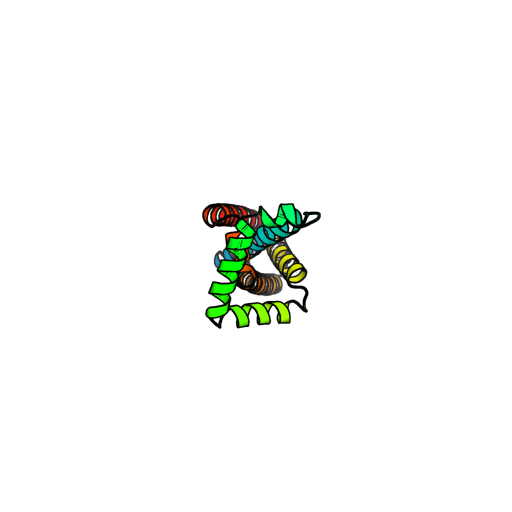S A N 1
ATOM 1148 C CA . CYS A 1 156 ? 8.599 5.568 0.270 1.00 93.88 156 CYS A CA 1
ATOM 1149 C C . CYS A 1 156 ? 8.865 5.987 -1.184 1.00 93.88 156 CYS A C 1
ATOM 1151 O O . CYS A 1 156 ? 9.549 5.277 -1.919 1.00 93.88 156 CYS A O 1
ATOM 1153 N N . GLY A 1 157 ? 8.399 7.169 -1.593 1.00 90.62 157 GLY A N 1
ATOM 1154 C CA . GLY A 1 157 ? 8.714 7.759 -2.894 1.00 90.62 157 GLY A CA 1
ATOM 1155 C C . GLY A 1 157 ? 10.215 7.995 -3.079 1.00 90.62 157 GLY A C 1
ATOM 1156 O O . GLY A 1 157 ? 10.757 7.713 -4.149 1.00 90.62 157 GLY A O 1
ATOM 1157 N N . GLY A 1 158 ? 10.903 8.438 -2.024 1.00 89.69 158 GLY A N 1
ATOM 1158 C CA . GLY A 1 158 ? 12.360 8.541 -1.967 1.00 89.69 158 GLY A CA 1
ATOM 1159 C C . GLY A 1 158 ? 13.056 7.194 -2.172 1.00 89.69 158 GLY A C 1
ATOM 1160 O O . GLY A 1 158 ? 13.938 7.103 -3.026 1.00 89.69 158 GLY A O 1
ATOM 1161 N N . ILE A 1 159 ? 12.619 6.142 -1.468 1.00 90.50 159 ILE A N 1
ATOM 1162 C CA . ILE A 1 159 ? 13.148 4.772 -1.615 1.00 90.50 159 ILE A CA 1
ATOM 1163 C C . ILE A 1 159 ? 12.956 4.267 -3.044 1.00 90.50 159 ILE A C 1
ATOM 1165 O O . ILE A 1 159 ? 13.911 3.829 -3.686 1.00 90.50 159 ILE A O 1
ATOM 1169 N N . VAL A 1 160 ? 11.733 4.360 -3.568 1.00 88.62 160 VAL A N 1
ATOM 1170 C CA . VAL A 1 160 ? 11.406 3.901 -4.922 1.00 88.62 160 VAL A CA 1
ATOM 1171 C C . VAL A 1 160 ? 12.244 4.657 -5.951 1.00 88.62 160 VAL A C 1
ATOM 1173 O O . VAL A 1 160 ? 12.822 4.041 -6.847 1.00 88.62 160 VAL A O 1
ATOM 1176 N N . ARG A 1 161 ? 12.387 5.979 -5.804 1.00 87.31 161 ARG A N 1
ATOM 1177 C CA . ARG A 1 161 ? 13.228 6.802 -6.682 1.00 87.31 161 ARG A CA 1
ATOM 1178 C C . ARG A 1 161 ? 14.706 6.424 -6.588 1.00 87.31 161 ARG A C 1
ATOM 1180 O O . ARG A 1 161 ? 15.363 6.376 -7.625 1.00 87.31 161 ARG A O 1
ATOM 1187 N N . ALA A 1 162 ? 15.219 6.156 -5.389 1.00 85.56 162 ALA A N 1
ATOM 1188 C CA . ALA A 1 162 ? 16.597 5.723 -5.180 1.00 85.56 162 ALA A CA 1
ATOM 1189 C C . ALA A 1 162 ? 16.862 4.361 -5.834 1.00 85.56 162 ALA A C 1
ATOM 1191 O O . ALA A 1 162 ? 17.837 4.232 -6.562 1.00 85.56 162 ALA A O 1
ATOM 1192 N N . ALA A 1 163 ? 15.944 3.400 -5.691 1.00 81.69 163 ALA A N 1
ATOM 1193 C CA . ALA A 1 163 ? 16.034 2.085 -6.333 1.00 81.69 163 ALA A CA 1
ATOM 1194 C C . ALA A 1 163 ? 16.009 2.150 -7.872 1.00 81.69 163 ALA A C 1
ATOM 1196 O O . ALA A 1 163 ? 16.316 1.170 -8.540 1.00 81.69 163 ALA A O 1
ATOM 1197 N N . THR A 1 164 ? 15.618 3.293 -8.443 1.00 73.19 164 THR A N 1
ATOM 1198 C CA . THR A 1 164 ? 15.528 3.503 -9.891 1.00 73.19 164 THR A CA 1
ATOM 1199 C C . THR A 1 164 ? 16.787 4.164 -10.482 1.00 73.19 164 THR A C 1
ATOM 1201 O O . THR A 1 164 ? 16.924 4.233 -11.706 1.00 73.19 164 THR A O 1
ATOM 1204 N N . ARG A 1 165 ? 17.712 4.663 -9.654 1.00 62.59 165 ARG A N 1
ATOM 1205 C CA . ARG A 1 165 ? 18.975 5.285 -10.095 1.00 62.59 165 ARG A CA 1
ATOM 1206 C C . ARG A 1 165 ? 20.086 4.249 -10.180 1.00 62.59 165 ARG A C 1
ATOM 1208 O O . ARG A 1 165 ? 20.799 4.284 -11.205 1.00 62.59 165 ARG A O 1
#